Protein AF-A0A5D3AF77-F1 (afdb_monomer)

Radius of gyration: 25.32 Å; Cα contacts (8 Å, |Δi|>4): 8; chains: 1; bounding box: 46×21×73 Å

Structure (mmCIF, N/CA/C/O backbone):
data_AF-A0A5D3AF77-F1
#
_entry.id   AF-A0A5D3AF77-F1
#
loop_
_atom_site.group_PDB
_atom_site.id
_atom_site.type_symbol
_atom_site.label_atom_id
_atom_site.label_alt_id
_atom_site.label_comp_id
_atom_site.label_asym_id
_atom_site.label_entity_id
_atom_site.label_seq_id
_atom_site.pdbx_PDB_ins_code
_atom_site.Cartn_x
_atom_site.Cartn_y
_atom_site.Cartn_z
_atom_site.occupancy
_atom_site.B_iso_or_equiv
_atom_site.auth_seq_id
_atom_site.auth_comp_id
_atom_site.auth_asym_id
_atom_site.auth_atom_id
_atom_site.pdbx_PDB_model_num
ATOM 1 N N . MET A 1 1 ? -13.912 2.227 3.874 1.00 49.25 1 MET A N 1
ATOM 2 C CA . MET A 1 1 ? -12.956 2.256 4.999 1.00 49.25 1 MET A CA 1
ATOM 3 C C . MET A 1 1 ? -13.569 1.394 6.083 1.00 49.25 1 MET A C 1
ATOM 5 O O . MET A 1 1 ? -14.569 1.817 6.641 1.00 49.25 1 MET A O 1
ATOM 9 N N . LEU A 1 2 ? -13.089 0.159 6.260 1.00 53.06 2 LEU A N 1
ATOM 10 C CA . LEU A 1 2 ? -13.638 -0.728 7.289 1.00 53.06 2 LEU A CA 1
ATOM 11 C C . LEU A 1 2 ? -13.292 -0.140 8.660 1.00 53.06 2 LEU A C 1
ATOM 13 O O . LEU A 1 2 ? -12.139 0.228 8.906 1.00 53.06 2 LEU A O 1
ATOM 17 N N . SER A 1 3 ? -14.296 0.001 9.516 1.00 59.47 3 SER A N 1
ATOM 18 C CA . SER A 1 3 ? -14.127 0.430 10.900 1.00 59.47 3 SER A CA 1
ATOM 19 C C . SER A 1 3 ? -13.186 -0.543 11.615 1.00 59.47 3 SER A C 1
ATOM 21 O O . SER A 1 3 ? -13.236 -1.749 11.373 1.00 59.47 3 SER A O 1
ATOM 23 N N . ILE A 1 4 ? -12.354 -0.050 12.540 1.00 59.25 4 ILE A N 1
ATOM 24 C CA . ILE A 1 4 ? -11.452 -0.877 13.372 1.00 59.25 4 ILE A CA 1
ATOM 25 C C . ILE A 1 4 ? -12.202 -2.021 14.094 1.00 59.25 4 ILE A C 1
ATOM 27 O O . ILE A 1 4 ? -11.597 -3.009 14.496 1.00 59.25 4 ILE A O 1
ATOM 31 N N . TRP A 1 5 ? -13.527 -1.893 14.207 1.00 55.12 5 TRP A N 1
ATOM 32 C CA . TRP A 1 5 ? -14.457 -2.855 14.786 1.00 55.12 5 TRP A CA 1
ATOM 33 C C . TRP A 1 5 ? -14.979 -3.931 13.826 1.00 55.12 5 TRP A C 1
ATOM 35 O O . TRP A 1 5 ? -15.362 -5.004 14.287 1.00 55.12 5 TRP A O 1
ATOM 45 N N . GLU A 1 6 ? -14.993 -3.693 12.514 1.00 58.03 6 GLU A N 1
ATOM 46 C CA . GLU A 1 6 ? -15.495 -4.678 11.542 1.00 58.03 6 GLU A CA 1
ATOM 47 C C . GLU A 1 6 ? -14.506 -5.830 11.338 1.00 58.03 6 GLU A C 1
ATOM 49 O O . GLU A 1 6 ? -14.911 -6.963 11.090 1.00 58.03 6 GLU A O 1
ATOM 54 N N . VAL A 1 7 ? -13.204 -5.574 11.482 1.00 57.44 7 VAL A N 1
ATOM 55 C CA . VAL A 1 7 ? -12.151 -6.590 11.316 1.00 57.44 7 VAL A CA 1
ATOM 56 C C . VAL A 1 7 ? -12.248 -7.714 12.362 1.00 57.44 7 VAL A C 1
ATOM 58 O O . VAL A 1 7 ? -12.290 -8.877 11.964 1.00 57.44 7 VAL A O 1
ATOM 61 N N . PRO A 1 8 ? -12.339 -7.436 13.677 1.00 57.47 8 PRO A N 1
ATOM 62 C CA . PRO A 1 8 ? -12.472 -8.502 14.668 1.00 57.47 8 PRO A CA 1
ATOM 63 C C . PRO A 1 8 ? -13.825 -9.232 14.616 1.00 57.47 8 PRO A C 1
ATOM 65 O O . PRO A 1 8 ? -13.864 -10.429 14.895 1.00 57.47 8 PRO A O 1
ATOM 68 N N . PHE A 1 9 ? -14.909 -8.567 14.192 1.00 54.66 9 PHE A N 1
ATOM 69 C CA . PHE A 1 9 ? -16.215 -9.218 14.013 1.00 54.66 9 PHE A CA 1
ATOM 70 C C . PHE A 1 9 ? -16.195 -10.236 12.858 1.00 54.66 9 PHE A C 1
ATOM 72 O O . PHE A 1 9 ? -16.698 -11.347 13.005 1.00 54.66 9 PHE A O 1
ATOM 79 N N . ASN A 1 10 ? -15.536 -9.901 11.741 1.00 60.41 10 ASN A N 1
ATOM 80 C CA . ASN A 1 10 ? -15.340 -10.820 10.611 1.00 60.41 10 ASN A CA 1
ATOM 81 C C . ASN A 1 10 ? -14.369 -11.976 10.924 1.00 60.41 10 ASN A C 1
ATOM 83 O O . ASN A 1 10 ? -14.415 -13.011 10.266 1.00 60.41 10 ASN A O 1
ATOM 87 N N . LEU A 1 11 ? -13.511 -11.823 11.939 1.00 65.62 11 LEU A N 1
ATOM 88 C CA . LEU A 1 11 ? -12.607 -12.869 12.434 1.00 65.62 11 LEU A CA 1
ATOM 89 C C . LEU A 1 11 ? -13.257 -13.786 13.490 1.00 65.62 11 LEU A C 1
ATOM 91 O O . LEU A 1 11 ? -12.580 -14.653 14.038 1.00 65.62 11 LEU A O 1
ATOM 95 N N . GLY A 1 12 ? -14.547 -13.603 13.800 1.00 63.09 12 GLY A N 1
ATOM 96 C CA . GLY A 1 12 ? -15.266 -14.418 14.786 1.00 63.09 12 GLY A CA 1
ATOM 97 C C . GLY A 1 12 ? -14.902 -14.118 16.246 1.00 63.09 12 GLY A C 1
ATOM 98 O O . GLY A 1 12 ? -15.218 -14.908 17.136 1.00 63.09 12 GLY A O 1
ATOM 99 N N . ILE A 1 13 ? -14.244 -12.986 16.520 1.00 65.75 13 ILE A N 1
ATOM 100 C CA . ILE A 1 13 ? -13.853 -12.592 17.877 1.00 65.75 13 ILE A CA 1
ATOM 101 C C . ILE A 1 13 ? -15.053 -11.919 18.557 1.00 65.75 13 ILE A C 1
ATOM 103 O O . ILE A 1 13 ? -15.392 -10.771 18.267 1.00 65.75 13 ILE A O 1
ATOM 107 N N . SER A 1 14 ? -15.707 -12.634 19.480 1.00 67.81 14 SER A N 1
ATOM 108 C CA . SER A 1 14 ? -16.831 -12.097 20.257 1.00 67.81 14 SER A CA 1
ATOM 109 C C . SER A 1 14 ? -16.343 -11.274 21.452 1.00 67.81 14 SER A C 1
ATOM 111 O O . SER A 1 14 ? -15.820 -11.811 22.429 1.00 67.81 14 SER A O 1
ATOM 113 N N . PHE A 1 15 ? -16.563 -9.957 21.407 1.00 66.69 15 PHE A N 1
ATOM 114 C CA . PHE A 1 15 ? -16.224 -9.044 22.508 1.00 66.69 15 PHE A CA 1
ATOM 115 C C . PHE A 1 15 ? -17.159 -9.143 23.721 1.00 66.69 15 PHE A C 1
ATOM 117 O O . PHE A 1 15 ? -16.883 -8.522 24.744 1.00 66.69 15 PHE A O 1
ATOM 124 N N . GLY A 1 16 ? -18.250 -9.913 23.638 1.00 70.81 16 GLY A N 1
ATOM 125 C CA . GLY A 1 16 ? -19.200 -10.070 24.746 1.00 70.81 16 GLY A CA 1
ATOM 126 C C . GLY A 1 16 ? -18.646 -10.845 25.948 1.00 70.81 16 GLY A C 1
ATOM 127 O O . GLY A 1 16 ? -19.233 -10.789 27.021 1.00 70.81 16 GLY A O 1
ATOM 128 N N . LEU A 1 17 ? -17.523 -11.553 25.775 1.00 70.75 17 LEU A N 1
ATOM 129 C CA . LEU A 1 17 ? -16.923 -12.435 26.786 1.00 70.75 17 LEU A CA 1
ATOM 130 C C . LEU A 1 17 ? -15.613 -11.899 27.386 1.00 70.75 17 LEU A C 1
ATOM 132 O O . LEU A 1 17 ? -15.020 -12.563 28.232 1.00 70.75 17 LEU A O 1
ATOM 136 N N . ILE A 1 18 ? -15.146 -10.723 26.958 1.00 74.81 18 ILE A N 1
ATOM 137 C CA . ILE A 1 18 ? -13.873 -10.144 27.410 1.00 74.81 18 ILE A CA 1
ATOM 138 C C . ILE A 1 18 ? -14.085 -8.889 28.249 1.00 74.81 18 ILE A C 1
ATOM 140 O O . ILE A 1 18 ? -14.984 -8.085 28.003 1.00 74.81 18 ILE A O 1
ATOM 144 N N . SER A 1 19 ? -13.232 -8.735 29.264 1.00 79.62 19 SER A N 1
ATOM 145 C CA . SER A 1 19 ? -13.284 -7.601 30.190 1.00 79.62 19 SER A CA 1
ATOM 146 C C . SER A 1 19 ? -12.998 -6.269 29.487 1.00 79.62 19 SER A C 1
ATOM 148 O O . SER A 1 19 ? -12.341 -6.216 28.443 1.00 79.62 19 SER A O 1
ATOM 150 N N . THR A 1 20 ? -13.434 -5.166 30.097 1.00 79.69 20 THR A N 1
ATOM 151 C CA . THR A 1 20 ? -13.140 -3.798 29.634 1.00 79.69 20 THR A CA 1
ATOM 152 C C . THR A 1 20 ? -11.645 -3.558 29.427 1.00 79.69 20 THR A C 1
ATOM 154 O O . THR A 1 20 ? -11.258 -3.020 28.393 1.00 79.69 20 THR A O 1
ATOM 157 N N . LYS A 1 21 ? -10.792 -4.052 30.331 1.00 82.88 21 LYS A N 1
ATOM 158 C CA . LYS A 1 21 ? -9.332 -3.933 30.207 1.00 82.88 21 LYS A CA 1
ATOM 159 C C . LYS A 1 21 ? -8.780 -4.660 28.972 1.00 82.88 21 LYS A C 1
ATOM 161 O O . LYS A 1 21 ? -8.007 -4.090 28.210 1.00 82.88 21 LYS A O 1
ATOM 166 N N . GLN A 1 22 ? -9.222 -5.894 28.722 1.00 78.12 22 GLN A N 1
ATOM 167 C CA . GLN A 1 22 ? -8.797 -6.662 27.541 1.00 78.12 22 GLN A CA 1
ATOM 168 C C . GLN A 1 22 ? -9.283 -6.028 26.233 1.00 7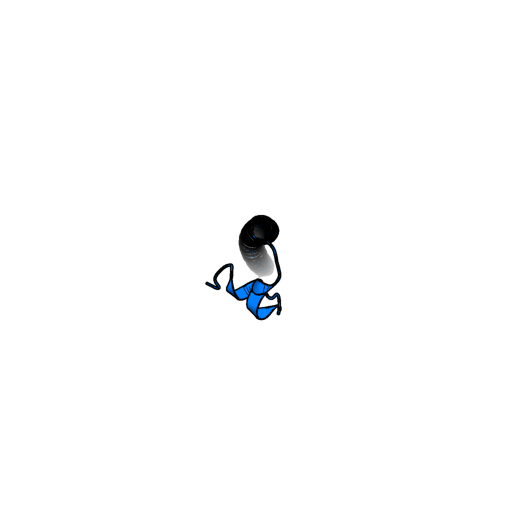8.12 22 GLN A C 1
ATOM 170 O O . GLN A 1 22 ? -8.598 -6.093 25.209 1.00 78.12 22 GLN A O 1
ATOM 175 N N . ARG A 1 23 ? -10.460 -5.395 26.261 1.00 77.44 23 ARG A N 1
ATOM 176 C CA . ARG A 1 23 ? -10.996 -4.634 25.131 1.00 77.44 23 ARG A CA 1
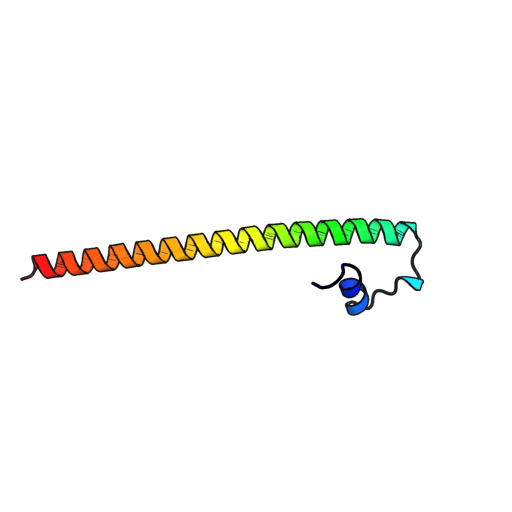ATOM 177 C C . ARG A 1 23 ? -10.110 -3.426 24.814 1.00 77.44 23 ARG A C 1
ATOM 179 O O . ARG A 1 23 ? -9.758 -3.235 23.654 1.00 77.44 23 ARG A O 1
ATOM 186 N N . GLU A 1 24 ? -9.702 -2.656 25.819 1.00 81.44 24 GLU A N 1
ATOM 187 C CA . GLU A 1 24 ? -8.791 -1.511 25.653 1.00 81.44 24 GLU A CA 1
ATOM 188 C C . GLU A 1 24 ? -7.402 -1.930 25.143 1.00 81.44 24 GLU A C 1
ATOM 190 O O . GLU A 1 24 ? -6.877 -1.333 24.199 1.00 81.44 24 GLU A O 1
ATOM 195 N N . GLU A 1 25 ? -6.832 -3.003 25.696 1.00 83.44 25 GLU A N 1
ATOM 196 C CA . GLU A 1 25 ? -5.550 -3.560 25.243 1.00 83.44 25 GLU A CA 1
ATOM 197 C C . GLU A 1 25 ? -5.625 -4.032 23.781 1.00 83.44 25 GLU A C 1
ATOM 199 O O . GLU A 1 25 ? -4.749 -3.713 22.969 1.00 83.44 25 GLU A O 1
ATOM 204 N N . SER A 1 26 ? -6.716 -4.713 23.411 1.00 77.81 26 SER A N 1
ATOM 205 C CA . SER A 1 26 ? -6.974 -5.141 22.031 1.00 77.81 26 SER A CA 1
ATOM 206 C C . SER A 1 26 ? -7.102 -3.944 21.087 1.00 77.81 26 SER A C 1
ATOM 208 O O . SER A 1 26 ? -6.517 -3.948 20.005 1.00 77.81 26 SER A O 1
ATOM 210 N N . HIS A 1 27 ? -7.792 -2.880 21.503 1.00 76.75 27 HIS A N 1
ATOM 211 C CA . HIS A 1 27 ? -7.870 -1.629 20.746 1.00 76.75 27 HIS A CA 1
ATOM 212 C C . HIS A 1 27 ? -6.503 -1.013 20.471 1.00 76.75 27 HIS A C 1
ATOM 214 O O . HIS A 1 27 ? -6.225 -0.595 19.340 1.00 76.75 27 HIS A O 1
ATOM 220 N N . GLY A 1 28 ? -5.646 -0.967 21.491 1.00 81.38 28 GLY A N 1
ATOM 221 C CA . GLY A 1 28 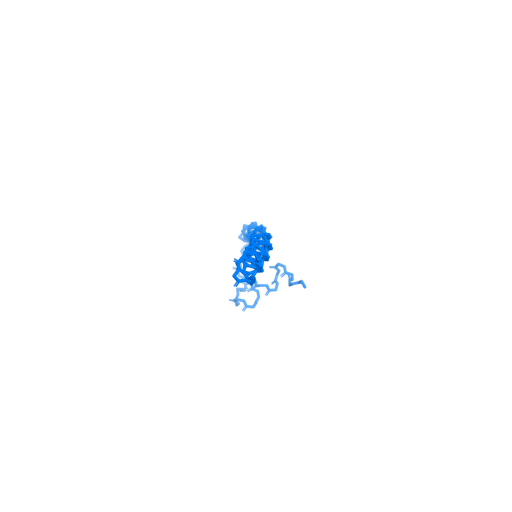? -4.281 -0.472 21.355 1.00 81.38 28 GLY A CA 1
ATOM 222 C C . GLY A 1 28 ? -3.477 -1.288 20.342 1.00 81.38 28 GLY A C 1
ATOM 223 O O . GLY A 1 28 ? -2.772 -0.716 19.506 1.00 81.38 28 GLY A O 1
ATOM 224 N N . LEU A 1 29 ? -3.625 -2.616 20.364 1.00 80.75 29 LEU A N 1
ATOM 225 C CA . LEU A 1 29 ? -2.980 -3.520 19.409 1.00 80.75 29 LEU A CA 1
ATOM 226 C C . LEU A 1 29 ? -3.503 -3.322 17.982 1.00 80.75 29 LEU A C 1
ATOM 228 O O . LEU A 1 29 ? -2.699 -3.089 17.080 1.00 80.75 29 LEU A O 1
ATOM 232 N N . PHE A 1 30 ? -4.823 -3.330 17.770 1.00 77.25 30 PHE A N 1
ATOM 233 C CA . PHE A 1 30 ? -5.417 -3.112 16.445 1.00 77.25 30 PHE A CA 1
ATOM 234 C C . PHE A 1 30 ? -5.022 -1.758 15.852 1.00 77.25 30 PHE A C 1
ATOM 236 O O . PHE A 1 30 ? -4.642 -1.687 14.684 1.00 77.25 30 PHE A O 1
ATOM 243 N N . THR A 1 31 ? -5.023 -0.697 16.661 1.00 75.81 31 THR A N 1
ATOM 244 C CA . THR A 1 31 ? -4.621 0.649 16.224 1.00 75.81 31 THR A CA 1
ATOM 245 C C . THR A 1 31 ? -3.151 0.684 15.802 1.00 75.81 31 THR A C 1
ATOM 247 O O . THR A 1 31 ? -2.820 1.220 14.743 1.00 75.81 31 THR A O 1
ATOM 250 N N . ARG A 1 32 ? -2.254 0.055 16.576 1.00 77.44 32 ARG A N 1
ATOM 251 C CA . ARG A 1 32 ? -0.829 -0.054 16.218 1.00 77.44 32 ARG A CA 1
ATOM 252 C C . ARG A 1 32 ? -0.615 -0.876 14.947 1.00 77.44 32 ARG A C 1
ATOM 254 O O . ARG A 1 32 ? 0.220 -0.500 14.125 1.00 77.44 32 ARG A O 1
ATOM 261 N N . CYS A 1 33 ? -1.352 -1.971 14.773 1.00 77.44 33 CYS A N 1
ATOM 262 C CA . CYS A 1 33 ? -1.279 -2.808 13.576 1.00 77.44 33 CYS A CA 1
ATOM 263 C C . CYS A 1 33 ? -1.785 -2.069 12.333 1.00 77.44 33 CYS A C 1
ATOM 265 O O . CYS A 1 33 ? -1.109 -2.089 11.307 1.00 77.44 33 CYS A O 1
ATOM 267 N N . ALA A 1 34 ? -2.915 -1.363 12.432 1.00 73.81 34 ALA A N 1
ATOM 268 C CA . ALA A 1 34 ? -3.451 -0.548 11.345 1.00 73.81 34 ALA A CA 1
ATOM 269 C C . ALA A 1 34 ? -2.476 0.571 10.943 1.00 73.81 34 ALA A C 1
ATOM 271 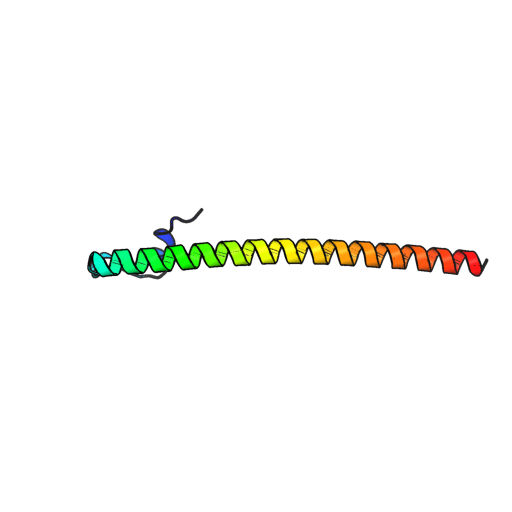O O . ALA A 1 34 ? -2.216 0.757 9.755 1.00 73.81 34 ALA A O 1
ATOM 272 N N . TRP A 1 35 ? -1.867 1.254 11.921 1.00 70.75 35 TRP A N 1
ATOM 273 C CA . TRP A 1 35 ? -0.839 2.268 11.666 1.00 70.75 35 TRP A CA 1
ATOM 274 C C . TRP A 1 35 ? 0.375 1.687 10.935 1.00 70.75 35 TRP A C 1
ATOM 276 O O . TRP A 1 35 ? 0.792 2.212 9.903 1.00 70.75 35 TRP A O 1
ATOM 286 N N . ARG A 1 36 ? 0.920 0.562 11.421 1.00 74.88 36 ARG A N 1
ATOM 287 C CA . ARG A 1 36 ? 2.046 -0.128 10.766 1.00 74.88 36 ARG A CA 1
ATOM 288 C C . ARG A 1 36 ? 1.687 -0.587 9.353 1.00 74.88 36 ARG A C 1
ATOM 290 O O . ARG A 1 36 ? 2.493 -0.408 8.447 1.00 74.88 36 ARG A O 1
ATOM 297 N N . GLY A 1 37 ? 0.484 -1.124 9.152 1.00 76.69 37 GLY A N 1
ATOM 298 C CA . GLY A 1 37 ? -0.017 -1.510 7.832 1.00 76.69 37 GLY A CA 1
ATOM 299 C C . GLY A 1 37 ? -0.120 -0.322 6.872 1.00 76.69 37 GLY A C 1
ATOM 300 O O . GLY A 1 37 ? 0.301 -0.432 5.723 1.00 76.69 37 GLY A O 1
ATOM 301 N N . GLY A 1 38 ? -0.598 0.830 7.354 1.00 75.50 38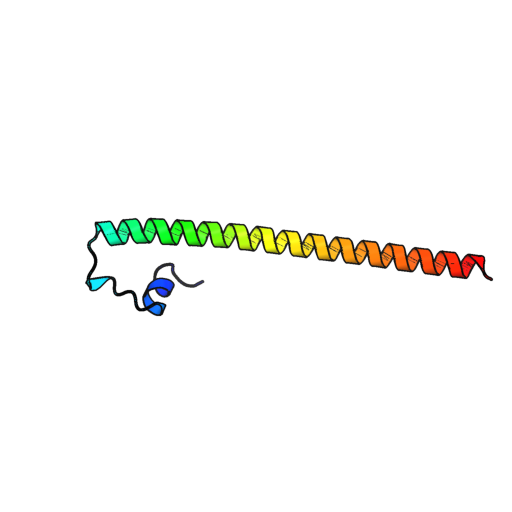 GLY A N 1
ATOM 302 C CA . GLY A 1 38 ? -0.647 2.074 6.582 1.00 75.50 38 GLY A CA 1
ATOM 303 C C . GLY A 1 38 ? 0.739 2.561 6.155 1.00 75.50 38 GLY A C 1
ATOM 304 O O . GLY A 1 38 ? 0.942 2.871 4.983 1.00 75.50 38 GLY A O 1
ATOM 305 N N . VAL A 1 39 ? 1.710 2.552 7.075 1.00 75.19 39 VAL A N 1
ATOM 306 C CA . VAL A 1 39 ? 3.105 2.923 6.780 1.00 75.19 39 VAL A CA 1
ATOM 307 C C . VAL A 1 39 ? 3.716 1.986 5.735 1.00 75.19 39 VAL A C 1
ATOM 309 O O . VAL A 1 39 ? 4.261 2.462 4.744 1.00 75.19 39 VAL A O 1
ATOM 312 N N . ILE A 1 40 ? 3.570 0.666 5.900 1.00 79.75 40 ILE A N 1
ATOM 313 C CA . ILE A 1 40 ? 4.091 -0.327 4.944 1.00 79.75 40 ILE A CA 1
ATOM 314 C C . ILE A 1 40 ? 3.456 -0.142 3.562 1.00 79.75 40 ILE A C 1
ATOM 316 O O . ILE A 1 40 ? 4.161 -0.169 2.555 1.00 79.75 40 ILE A O 1
ATOM 320 N N . CYS A 1 41 ? 2.141 0.080 3.505 1.00 78.38 41 CYS A N 1
ATOM 321 C CA . CYS A 1 41 ? 1.431 0.312 2.250 1.00 78.38 41 CYS A CA 1
ATOM 322 C C . CYS A 1 41 ? 1.940 1.576 1.542 1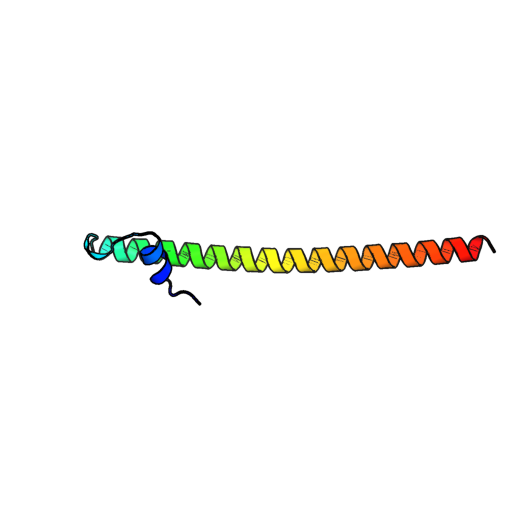.00 78.38 41 CYS A C 1
ATOM 324 O O . CYS A 1 41 ? 2.213 1.535 0.343 1.00 78.38 41 CYS A O 1
ATOM 326 N N . GLY A 1 42 ? 2.142 2.669 2.285 1.00 82.31 42 GLY A N 1
ATOM 327 C CA . GLY A 1 42 ? 2.708 3.909 1.751 1.00 82.31 42 GLY A CA 1
ATOM 328 C C . GLY A 1 42 ? 4.120 3.717 1.195 1.00 82.31 42 GLY A C 1
ATOM 329 O O . GLY A 1 42 ? 4.382 4.066 0.045 1.00 82.31 42 GLY A O 1
ATOM 330 N N . THR A 1 43 ? 5.013 3.090 1.967 1.00 83.44 43 THR A N 1
ATOM 331 C CA . THR A 1 43 ? 6.391 2.805 1.533 1.00 83.44 43 THR A CA 1
ATOM 332 C C . THR A 1 43 ? 6.434 1.883 0.313 1.00 83.44 43 THR A C 1
ATOM 334 O O . THR A 1 43 ? 7.222 2.111 -0.603 1.00 83.44 43 THR A O 1
ATOM 337 N N . TRP A 1 44 ? 5.564 0.872 0.256 1.00 81.50 44 TRP A N 1
ATOM 338 C CA . TRP A 1 44 ? 5.431 -0.005 -0.908 1.00 81.50 44 TRP A CA 1
ATOM 339 C C . TRP A 1 44 ? 4.996 0.762 -2.160 1.00 81.50 44 TRP A C 1
ATOM 341 O O . TRP A 1 44 ? 5.539 0.552 -3.248 1.00 81.50 44 TRP A O 1
ATOM 351 N N . HIS A 1 45 ? 4.022 1.660 -2.013 1.00 87.25 45 HIS A N 1
ATOM 352 C CA . HIS A 1 45 ? 3.513 2.457 -3.122 1.00 87.25 45 HIS A CA 1
ATOM 353 C C . HIS A 1 45 ? 4.586 3.401 -3.682 1.00 87.25 45 HIS A C 1
ATOM 355 O O . HIS A 1 45 ? 4.731 3.510 -4.901 1.00 87.25 45 HIS A O 1
ATOM 361 N N . GLU 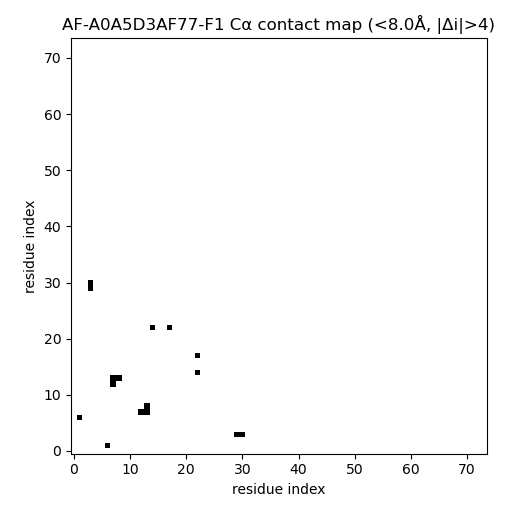A 1 46 ? 5.364 4.024 -2.797 1.00 90.50 46 GLU A N 1
ATOM 362 C CA . GLU A 1 46 ? 6.490 4.884 -3.159 1.00 90.50 46 GLU A CA 1
ATOM 363 C C . GLU A 1 46 ? 7.589 4.098 -3.886 1.00 90.50 46 GLU A C 1
ATOM 365 O O . GLU A 1 46 ? 7.981 4.453 -4.998 1.00 90.50 46 GLU A O 1
ATOM 370 N N . TRP A 1 47 ? 8.009 2.960 -3.327 1.00 92.00 47 TRP A N 1
ATOM 371 C CA . TRP A 1 47 ? 8.997 2.083 -3.961 1.00 92.00 47 TRP A CA 1
ATOM 372 C C . TRP A 1 47 ? 8.560 1.640 -5.366 1.00 92.00 47 TRP A C 1
ATOM 374 O O . TRP A 1 47 ? 9.340 1.683 -6.319 1.00 92.00 47 TRP A O 1
ATOM 384 N N . LYS A 1 48 ? 7.283 1.275 -5.531 1.00 90.94 48 LYS A N 1
ATOM 385 C CA . LYS A 1 48 ? 6.723 0.880 -6.829 1.00 90.94 48 LYS A CA 1
ATOM 386 C C . LYS A 1 48 ? 6.780 2.016 -7.856 1.00 90.94 48 LYS A C 1
ATOM 388 O O . LYS A 1 48 ? 7.010 1.753 -9.038 1.00 90.94 48 LYS A O 1
ATOM 393 N N . ASN A 1 49 ? 6.558 3.258 -7.433 1.00 93.56 49 ASN A N 1
ATOM 394 C CA . ASN A 1 49 ? 6.644 4.421 -8.315 1.00 93.56 49 ASN A CA 1
ATOM 395 C C . ASN A 1 49 ? 8.089 4.692 -8.746 1.00 93.56 49 ASN A C 1
ATOM 397 O O . ASN A 1 49 ? 8.337 4.894 -9.936 1.00 93.56 49 ASN A O 1
ATOM 401 N N . GLN A 1 50 ? 9.040 4.606 -7.816 1.00 93.62 50 GLN A N 1
ATOM 402 C CA . GLN A 1 50 ? 10.467 4.750 -8.116 1.00 93.62 50 GLN A CA 1
ATOM 403 C C . GLN A 1 50 ? 10.952 3.678 -9.096 1.00 93.62 50 GLN A C 1
ATOM 405 O O . GLN A 1 50 ? 11.652 3.990 -10.058 1.00 93.62 50 GLN A O 1
ATOM 410 N N . LEU A 1 51 ? 10.513 2.428 -8.919 1.00 92.62 51 LEU A N 1
ATOM 411 C CA . LEU A 1 51 ? 10.842 1.342 -9.841 1.00 92.62 51 LEU A CA 1
ATOM 412 C C . LEU A 1 51 ? 10.319 1.617 -11.258 1.00 92.62 51 LEU A C 1
ATOM 414 O O . LEU A 1 51 ? 11.044 1.427 -12.231 1.00 92.62 51 LEU A O 1
ATOM 418 N N . LYS A 1 52 ? 9.076 2.095 -11.389 1.00 93.75 52 LYS A N 1
ATOM 419 C CA . LYS A 1 52 ? 8.516 2.466 -12.697 1.00 93.75 52 LYS A CA 1
ATOM 420 C C . LYS A 1 52 ? 9.310 3.586 -13.366 1.00 93.75 52 LYS A C 1
ATOM 422 O O . LYS A 1 52 ? 9.558 3.499 -14.565 1.00 93.75 52 LYS A O 1
ATOM 427 N N . ALA A 1 53 ? 9.707 4.607 -12.607 1.00 94.38 53 ALA A N 1
ATOM 428 C CA . ALA A 1 53 ? 10.519 5.703 -13.126 1.00 94.38 53 ALA A CA 1
ATOM 429 C C . ALA A 1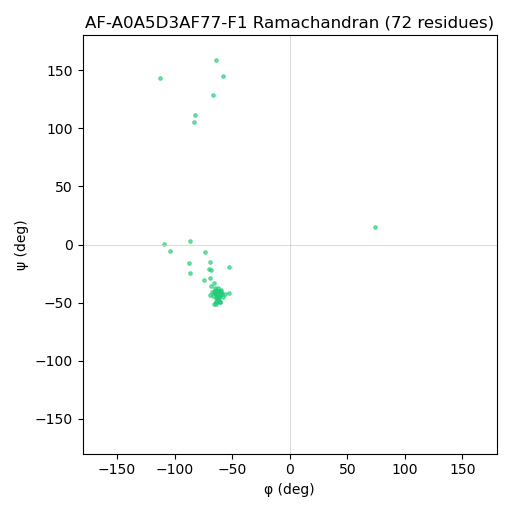 53 ? 11.885 5.199 -13.615 1.00 94.38 53 ALA A C 1
ATOM 431 O O . ALA A 1 53 ? 12.278 5.490 -14.741 1.00 94.38 53 ALA A O 1
ATOM 432 N N . ALA A 1 54 ? 12.560 4.359 -12.824 1.00 93.06 54 ALA A N 1
ATOM 433 C CA . ALA A 1 54 ? 13.842 3.772 -13.207 1.00 93.06 54 ALA A CA 1
ATOM 434 C C . ALA A 1 54 ? 13.746 2.928 -14.491 1.00 93.06 54 ALA A C 1
ATOM 436 O O . ALA A 1 54 ? 14.613 3.017 -15.358 1.00 93.06 54 ALA A O 1
ATOM 437 N N . VAL A 1 55 ? 12.673 2.143 -14.647 1.00 94.31 55 VAL A N 1
ATOM 438 C CA . VAL A 1 55 ? 12.427 1.357 -15.867 1.00 94.31 55 VAL A CA 1
ATOM 439 C C . VAL A 1 55 ? 12.182 2.261 -17.079 1.00 94.31 55 VAL A C 1
ATOM 441 O O . VAL A 1 55 ? 12.699 1.977 -18.159 1.00 94.31 55 VAL A O 1
ATOM 444 N N . ALA A 1 56 ? 11.426 3.349 -16.918 1.00 93.62 56 ALA A N 1
ATOM 445 C CA . ALA A 1 56 ? 11.171 4.298 -18.000 1.00 93.62 56 ALA A CA 1
ATOM 446 C C . ALA A 1 56 ? 12.464 4.981 -18.476 1.00 93.62 56 ALA A C 1
ATOM 448 O O . ALA A 1 56 ? 12.725 5.019 -19.679 1.00 93.62 56 ALA A O 1
ATOM 449 N N . GLU A 1 57 ? 13.305 5.438 -17.546 1.00 92.75 57 GLU A N 1
ATOM 450 C CA . GLU A 1 57 ? 14.605 6.037 -17.874 1.00 92.75 57 GLU A CA 1
ATOM 451 C C . GLU A 1 57 ? 15.541 5.031 -18.553 1.00 92.75 57 GLU A C 1
ATOM 453 O O . GLU A 1 57 ? 16.133 5.335 -19.588 1.00 92.75 57 GLU A O 1
ATOM 458 N N . ALA A 1 58 ? 15.621 3.795 -18.050 1.00 90.94 58 ALA A N 1
ATOM 459 C CA . ALA A 1 58 ? 16.423 2.748 -18.682 1.00 90.94 58 ALA A CA 1
ATOM 460 C C . ALA A 1 58 ? 15.946 2.438 -20.114 1.00 90.94 58 ALA A C 1
ATOM 462 O O . ALA A 1 58 ? 16.760 2.272 -21.025 1.00 90.94 58 ALA A O 1
ATOM 463 N N . SER A 1 59 ? 14.627 2.404 -20.332 1.00 90.00 59 SER A N 1
ATOM 464 C CA . SER A 1 59 ? 14.048 2.202 -21.662 1.00 90.00 59 SER A CA 1
ATOM 465 C C . SER A 1 59 ? 14.368 3.359 -22.608 1.00 90.00 59 SER A C 1
ATOM 467 O O . SER A 1 59 ? 14.643 3.120 -23.784 1.00 90.00 59 SER A O 1
ATOM 469 N N . LYS A 1 60 ? 14.351 4.601 -22.113 1.00 90.75 60 LYS A N 1
ATOM 470 C CA . LYS A 1 60 ? 14.710 5.791 -22.891 1.00 90.75 60 LYS A CA 1
ATOM 471 C C . LYS A 1 60 ? 16.180 5.754 -23.313 1.00 90.75 60 LYS A C 1
ATOM 473 O O . LYS A 1 60 ? 16.462 5.873 -24.500 1.00 90.75 60 LYS A O 1
ATOM 478 N N . VAL A 1 61 ? 17.092 5.487 -22.377 1.00 88.00 61 VAL A N 1
ATOM 479 C CA . VAL A 1 61 ? 18.533 5.353 -22.664 1.00 88.00 61 VAL A CA 1
ATOM 480 C C . VAL A 1 61 ? 18.797 4.228 -23.672 1.00 88.00 61 VAL A C 1
ATOM 482 O O . VAL A 1 61 ? 19.621 4.369 -24.574 1.00 88.00 61 VAL A O 1
ATOM 485 N N . SER A 1 62 ? 18.072 3.110 -23.570 1.00 86.69 62 SER A N 1
ATOM 486 C CA . SER A 1 62 ? 18.173 2.012 -24.539 1.00 86.69 62 SER A CA 1
ATOM 487 C C . SER A 1 62 ? 17.702 2.416 -25.946 1.00 86.69 62 SER A C 1
ATOM 489 O O . SER A 1 62 ? 18.356 2.081 -26.940 1.00 86.69 62 SER A O 1
ATOM 491 N N . ALA A 1 63 ? 16.604 3.169 -26.045 1.00 83.75 63 ALA A N 1
ATOM 492 C CA . ALA A 1 63 ? 16.111 3.699 -27.315 1.00 83.75 63 ALA A CA 1
ATOM 493 C C . ALA A 1 63 ? 17.095 4.712 -27.934 1.00 83.75 63 ALA A C 1
ATOM 495 O O . ALA A 1 63 ? 17.380 4.651 -29.128 1.00 83.75 63 ALA A O 1
ATOM 496 N N . GLU A 1 64 ? 17.676 5.597 -27.126 1.00 84.88 64 GLU A N 1
ATOM 497 C CA . GLU A 1 64 ? 18.685 6.565 -27.576 1.00 84.88 64 GLU A CA 1
ATOM 498 C C . GLU A 1 64 ? 19.957 5.869 -28.083 1.00 84.88 64 GLU A C 1
ATOM 500 O O . GLU A 1 64 ? 20.447 6.185 -29.169 1.00 84.88 64 GLU A O 1
ATOM 505 N N . ASN A 1 65 ? 20.450 4.857 -27.362 1.00 79.88 65 ASN A N 1
ATOM 506 C CA . ASN A 1 65 ? 21.619 4.087 -27.792 1.00 79.88 65 ASN A CA 1
ATOM 507 C C . ASN A 1 65 ? 21.377 3.335 -29.108 1.00 79.88 65 ASN A C 1
ATOM 509 O O . ASN A 1 65 ? 22.261 3.289 -29.960 1.00 79.88 65 ASN A O 1
ATOM 513 N N . SER A 1 66 ? 20.190 2.759 -29.306 1.00 73.88 66 SER A N 1
ATOM 514 C CA . SER A 1 66 ? 19.868 2.045 -30.552 1.00 73.88 66 SER A CA 1
ATOM 515 C C . SER A 1 66 ? 19.747 2.983 -31.762 1.00 73.88 66 SER A C 1
ATOM 517 O O . SER A 1 66 ? 20.219 2.638 -32.847 1.00 73.88 66 SER A O 1
ATOM 519 N N . LEU A 1 67 ? 19.218 4.197 -31.578 1.00 70.81 67 LEU A N 1
ATOM 520 C CA . LEU A 1 67 ? 19.219 5.260 -32.595 1.00 70.81 67 LEU A CA 1
ATOM 521 C C . LEU A 1 67 ? 20.635 5.751 -32.941 1.00 70.81 67 LEU A C 1
ATOM 523 O O . LEU A 1 67 ? 20.954 5.954 -34.117 1.00 70.81 67 LEU A O 1
ATOM 527 N N . GLY A 1 68 ? 21.496 5.905 -31.932 1.00 66.31 68 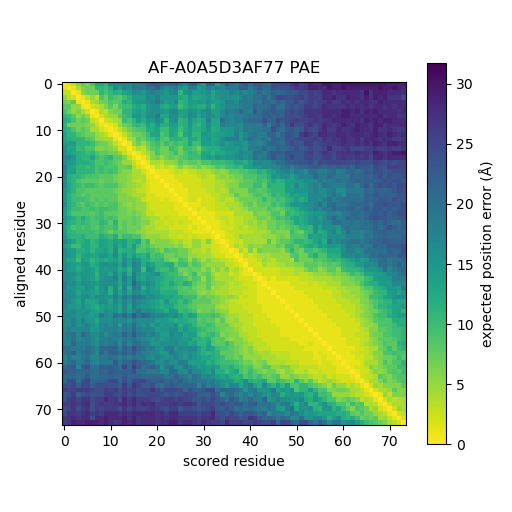GLY A N 1
ATOM 528 C CA . GLY A 1 68 ? 22.899 6.283 -32.122 1.00 66.31 68 GLY A CA 1
ATOM 529 C C . GLY A 1 68 ? 23.685 5.245 -32.928 1.00 66.31 68 GLY A C 1
ATOM 530 O O . GLY A 1 68 ? 24.441 5.610 -33.825 1.00 66.31 68 GLY A O 1
ATOM 531 N N . VAL A 1 69 ? 23.453 3.953 -32.672 1.00 62.16 69 VAL A N 1
ATOM 532 C CA . VAL A 1 69 ? 24.087 2.850 -33.417 1.00 62.16 69 VAL A CA 1
ATOM 533 C C . VAL A 1 69 ? 23.636 2.813 -34.881 1.00 62.16 69 VAL A C 1
ATOM 535 O O . VAL A 1 69 ? 24.469 2.627 -35.764 1.00 62.16 69 VAL A O 1
ATOM 538 N N . LEU A 1 70 ? 22.348 3.038 -35.164 1.00 62.16 70 LEU A N 1
ATOM 539 C CA . LEU A 1 70 ? 21.840 3.099 -36.542 1.00 62.16 70 LEU A CA 1
ATOM 540 C C . LEU A 1 70 ? 22.412 4.288 -37.324 1.00 62.16 70 LEU A C 1
ATOM 542 O O . LEU A 1 70 ? 22.738 4.142 -38.497 1.00 62.16 70 LEU A O 1
ATOM 546 N N . SER A 1 71 ? 22.592 5.435 -36.664 1.00 58.00 71 SER A N 1
ATOM 547 C CA . SER A 1 71 ? 23.195 6.632 -37.270 1.00 58.00 71 SER A CA 1
ATOM 548 C C . SER A 1 71 ? 24.689 6.469 -37.585 1.00 58.00 71 SER A C 1
ATOM 550 O O . SER A 1 71 ? 25.213 7.198 -38.415 1.00 58.00 71 SER A O 1
ATOM 552 N N . TYR A 1 72 ? 25.380 5.533 -36.925 1.00 58.00 72 TYR A N 1
ATOM 553 C CA . TYR A 1 72 ? 26.804 5.241 -37.142 1.00 58.00 72 TYR A CA 1
ATOM 554 C C . TYR A 1 72 ? 27.068 4.209 -38.253 1.00 58.00 72 TYR A C 1
ATOM 556 O O . TYR A 1 72 ? 28.211 4.061 -38.680 1.00 58.00 72 TYR A O 1
ATOM 564 N N . LEU A 1 73 ? 26.043 3.458 -38.671 1.00 59.00 73 LEU A N 1
ATOM 565 C CA . LEU A 1 73 ? 26.147 2.361 -39.643 1.00 59.00 73 LEU A CA 1
ATOM 566 C C . LEU A 1 73 ? 25.631 2.721 -41.049 1.00 59.00 73 LEU A C 1
ATOM 568 O O . LEU A 1 73 ? 25.751 1.890 -41.950 1.00 59.00 73 LEU A O 1
ATOM 572 N N . GLY A 1 74 ? 25.047 3.910 -41.231 1.00 49.31 74 GLY A N 1
ATOM 573 C CA . GLY A 1 74 ? 24.629 4.464 -42.527 1.00 49.31 74 GLY A CA 1
ATOM 574 C C . GLY A 1 74 ? 25.582 5.543 -43.013 1.00 49.31 74 GLY A C 1
ATOM 575 O O . GLY A 1 74 ? 25.755 5.634 -44.247 1.00 49.31 74 GLY A O 1
#

Organism: Gossypium mustelinum (NCBI:txid34275)

Foldseek 3Di:
DDDLVVVCVVVVNDPPPDDPVVVVVVVVVSVVVVVVVVVVVVVVVVVVVVVVVVVVVVVVVVVVVVVVVVVVVD

Solvent-accessible surface area (backbone atoms only — not comparable to full-atom values): 4338 Å² total; per-residue (Å²): 132,83,52,89,66,51,58,44,55,76,69,70,55,67,70,90,81,54,53,73,66,58,51,52,54,48,50,55,49,52,52,52,50,52,52,52,50,51,51,52,51,51,53,51,53,52,53,54,50,53,51,52,51,54,52,52,54,53,52,49,54,52,53,52,52,54,53,54,54,55,69,72,75,111

Mean predicted aligned error: 12.98 Å

pLDDT: mean 75.75, std 12.59, range [49.25, 94.38]

Sequence (74 aa):
MLSIWEVPFNLGISFGLISTKQREESHGLFTRCAWRGGVICGTWHEWKNQLKAAVAEASKVSAENSLGVLSYLG

Secondary structure (DSSP, 8-state):
---TTHHHHHTT--GGGS-HHHHHHHHHHHHHHHHHHHHHHHHHHHHHHHHHHHHHHHHHHHHHHHHHHHHHH-